Protein AF-A0A5M9JXH0-F1 (afdb_monomer)

Secondary structure (DSSP, 8-state):
---EEEEEEEEEETTEEEEEEEEEETTEEEEEEEEE--SHHHHHHHHHHHHHHHHHHHHHHHHHHHHHTT-

Structure (mmCIF, N/CA/C/O backbone):
data_AF-A0A5M9JXH0-F1
#
_entry.id   AF-A0A5M9JXH0-F1
#
loop_
_atom_site.group_PDB
_atom_site.id
_atom_site.type_symbol
_atom_site.label_atom_id
_atom_site.label_alt_id
_atom_site.label_comp_id
_atom_site.label_asym_id
_atom_site.label_entity_id
_atom_site.label_seq_id
_atom_site.pdbx_PDB_ins_code
_atom_site.Cartn_x
_atom_site.Cartn_y
_atom_site.Cartn_z
_atom_site.occupancy
_atom_site.B_iso_or_equiv
_atom_site.auth_seq_id
_atom_site.auth_comp_id
_atom_site.auth_asym_id
_atom_site.auth_atom_id
_atom_site.pdbx_PDB_model_num
ATOM 1 N N . MET A 1 1 ? -14.953 20.946 -0.099 1.00 51.72 1 MET A N 1
ATOM 2 C CA . MET A 1 1 ? -14.616 19.772 0.737 1.00 51.72 1 MET A CA 1
ATOM 3 C C . MET A 1 1 ? -13.147 19.466 0.505 1.00 51.72 1 MET A C 1
ATOM 5 O O . MET A 1 1 ? -12.779 19.254 -0.641 1.00 51.72 1 MET A O 1
ATOM 9 N N . ASN A 1 2 ? -12.309 19.548 1.541 1.00 60.66 2 ASN A N 1
ATOM 10 C CA . ASN A 1 2 ? -10.862 19.352 1.408 1.00 60.66 2 ASN A CA 1
ATOM 11 C C . ASN A 1 2 ? -10.538 17.870 1.587 1.00 60.66 2 ASN A C 1
ATOM 13 O O . ASN A 1 2 ? -10.760 17.321 2.661 1.00 60.66 2 ASN A O 1
ATOM 17 N N . SER A 1 3 ? -10.023 17.229 0.541 1.00 70.50 3 SER A N 1
ATOM 18 C CA . SER A 1 3 ? -9.474 15.881 0.636 1.00 70.50 3 SER A CA 1
ATOM 19 C C . SER A 1 3 ? -7.984 15.952 0.952 1.00 70.50 3 SER A C 1
ATOM 21 O O . SER A 1 3 ? -7.245 16.631 0.234 1.00 70.50 3 SER A O 1
ATOM 23 N N . ILE A 1 4 ? -7.534 15.242 1.984 1.00 76.81 4 ILE A N 1
ATOM 24 C CA . ILE A 1 4 ? -6.121 15.221 2.378 1.00 76.81 4 ILE A CA 1
ATOM 25 C C . ILE A 1 4 ? -5.533 13.861 2.000 1.00 76.81 4 ILE A C 1
ATOM 27 O O . ILE A 1 4 ? -6.040 12.817 2.410 1.00 76.81 4 ILE A O 1
ATOM 31 N N . LYS A 1 5 ? -4.455 13.877 1.207 1.00 80.31 5 LYS A N 1
ATOM 32 C CA . LYS A 1 5 ? -3.600 12.709 0.964 1.00 80.31 5 LYS A CA 1
ATOM 33 C C . LYS A 1 5 ? -2.422 12.768 1.924 1.00 80.31 5 LYS A C 1
ATOM 35 O O . LYS A 1 5 ? -1.586 13.658 1.803 1.00 80.31 5 LYS A O 1
ATOM 40 N N . VAL A 1 6 ? -2.344 11.816 2.846 1.00 83.25 6 VAL A N 1
ATOM 41 C CA . VAL A 1 6 ? -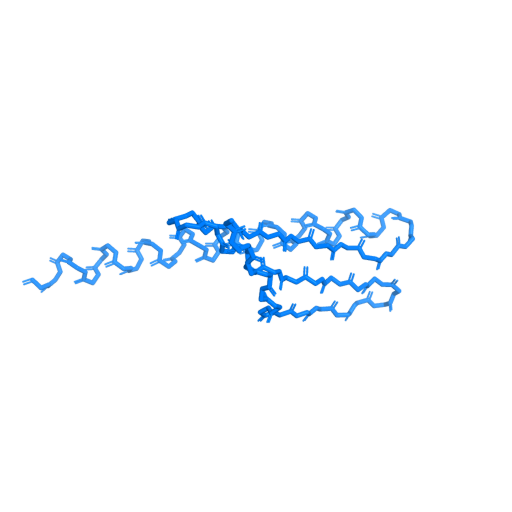1.217 11.674 3.774 1.00 83.25 6 VAL A CA 1
ATOM 42 C C . VAL A 1 6 ? -0.376 10.487 3.331 1.00 83.25 6 VAL A C 1
ATOM 44 O O . VAL A 1 6 ? -0.878 9.366 3.294 1.00 83.25 6 VAL A O 1
ATOM 47 N N . LEU A 1 7 ? 0.891 10.720 2.981 1.00 83.06 7 LEU A N 1
ATOM 48 C CA . LEU A 1 7 ? 1.854 9.642 2.748 1.00 83.06 7 LEU A CA 1
ATOM 49 C C . LEU A 1 7 ? 2.170 8.982 4.094 1.00 83.06 7 LEU A C 1
ATOM 51 O O . LEU A 1 7 ? 2.636 9.654 5.009 1.00 83.06 7 LEU A O 1
ATOM 55 N N . ILE A 1 8 ? 1.919 7.682 4.211 1.00 84.75 8 ILE A N 1
ATOM 56 C CA . ILE A 1 8 ? 2.113 6.931 5.464 1.00 84.75 8 ILE A CA 1
ATOM 57 C C . ILE A 1 8 ? 3.254 5.923 5.398 1.00 84.75 8 ILE A C 1
ATOM 59 O O . ILE A 1 8 ? 3.671 5.390 6.420 1.00 84.75 8 ILE A O 1
ATOM 63 N N . GLY A 1 9 ? 3.758 5.644 4.201 1.00 80.06 9 GLY A N 1
ATOM 64 C CA . GLY A 1 9 ? 4.853 4.711 4.018 1.00 80.06 9 GLY A CA 1
ATOM 65 C C . GLY A 1 9 ? 5.298 4.636 2.571 1.00 80.06 9 GLY A C 1
ATOM 66 O O . GLY A 1 9 ? 4.576 5.027 1.652 1.00 80.06 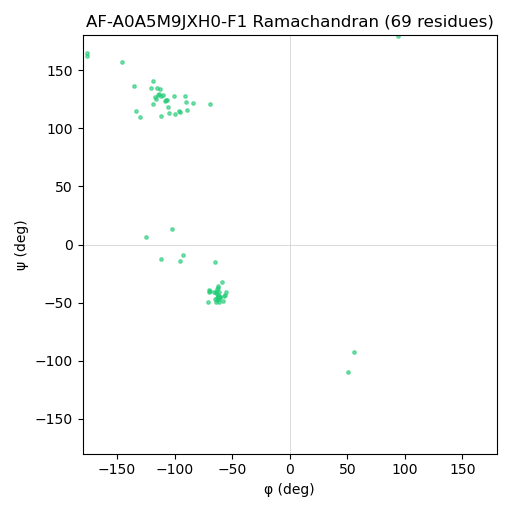9 GLY A O 1
ATOM 67 N N . TYR A 1 10 ? 6.501 4.116 2.375 1.00 84.44 10 TYR A N 1
ATOM 68 C CA . TYR A 1 10 ? 7.028 3.807 1.059 1.00 84.44 10 TYR A CA 1
ATOM 69 C C . TYR A 1 10 ? 7.916 2.565 1.120 1.00 84.44 10 TYR A C 1
ATOM 71 O O . TYR A 1 10 ? 8.448 2.214 2.173 1.00 84.44 10 TYR A O 1
ATOM 79 N N . CYS A 1 11 ? 8.073 1.900 -0.017 1.00 78.62 11 CYS A N 1
ATOM 80 C CA . CYS A 1 11 ? 8.998 0.792 -0.206 1.00 78.62 11 CYS A CA 1
ATOM 81 C C . CYS A 1 11 ? 9.734 0.993 -1.531 1.00 78.62 11 CYS A C 1
ATOM 83 O O . CYS A 1 11 ? 9.118 1.358 -2.530 1.00 78.62 11 CYS A O 1
ATOM 85 N N . ILE A 1 12 ? 11.045 0.767 -1.541 1.00 82.06 12 ILE A N 1
ATOM 86 C CA . ILE A 1 12 ? 11.861 0.788 -2.755 1.00 82.06 12 ILE A CA 1
ATOM 87 C C . ILE A 1 12 ? 12.458 -0.606 -2.911 1.00 82.06 12 ILE A C 1
ATOM 89 O O . ILE A 1 12 ? 13.163 -1.080 -2.022 1.00 82.06 12 ILE A O 1
ATOM 93 N N . CYS A 1 13 ? 12.165 -1.264 -4.027 1.00 74.88 13 CYS A N 1
ATOM 94 C CA . CYS A 1 13 ? 12.691 -2.581 -4.356 1.00 74.88 13 CYS A CA 1
ATOM 95 C C . CYS A 1 13 ? 13.194 -2.586 -5.801 1.00 74.88 13 CYS A C 1
ATOM 97 O O . CYS A 1 13 ? 12.413 -2.430 -6.740 1.00 74.88 13 CYS A O 1
ATOM 99 N N . ALA A 1 14 ? 14.506 -2.755 -5.980 1.00 80.50 14 ALA A N 1
ATOM 100 C CA . ALA A 1 14 ? 15.177 -2.674 -7.278 1.00 80.50 14 ALA A CA 1
ATOM 101 C C . ALA A 1 14 ? 14.806 -1.390 -8.051 1.00 80.50 14 ALA A C 1
ATOM 103 O O . ALA A 1 14 ? 15.218 -0.302 -7.658 1.00 80.50 14 ALA A O 1
ATOM 104 N N . ARG A 1 15 ? 14.035 -1.511 -9.140 1.00 81.88 15 ARG A N 1
ATOM 105 C CA . ARG A 1 15 ? 13.566 -0.388 -9.978 1.00 81.88 15 ARG A CA 1
ATOM 106 C C . ARG A 1 15 ? 12.103 -0.011 -9.724 1.00 81.88 15 ARG A C 1
ATOM 108 O O . ARG A 1 15 ? 11.513 0.712 -10.518 1.00 81.88 15 ARG A O 1
ATOM 115 N N . THR A 1 16 ? 11.521 -0.522 -8.641 1.00 80.31 16 THR A N 1
ATOM 116 C CA . THR A 1 16 ? 10.125 -0.299 -8.269 1.00 80.31 16 THR A CA 1
ATOM 117 C C . THR A 1 16 ? 10.050 0.515 -6.982 1.00 80.31 16 THR A C 1
ATOM 119 O O . THR A 1 16 ? 10.668 0.173 -5.975 1.00 80.31 16 THR A O 1
ATOM 122 N N . VAL A 1 17 ? 9.260 1.581 -7.001 1.00 84.62 17 VAL A N 1
ATOM 123 C CA . VAL A 1 1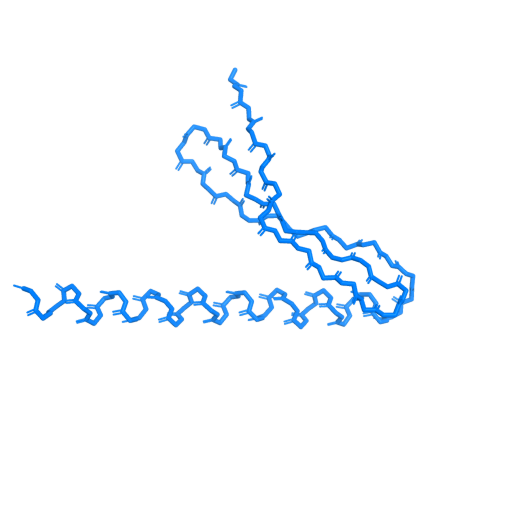7 ? 8.919 2.414 -5.849 1.00 84.62 17 VAL A CA 1
ATOM 124 C C . VAL A 1 17 ? 7.430 2.272 -5.575 1.00 84.62 17 VAL A C 1
ATOM 126 O O . VAL A 1 17 ? 6.602 2.454 -6.460 1.00 84.62 17 VAL A O 1
ATOM 129 N N . ILE A 1 18 ? 7.080 1.971 -4.333 1.00 83.44 18 ILE A N 1
ATOM 130 C CA . ILE A 1 18 ? 5.705 1.817 -3.866 1.00 83.44 18 ILE A CA 1
ATOM 131 C C . ILE A 1 18 ? 5.446 2.896 -2.824 1.00 83.44 18 ILE A C 1
ATOM 133 O O . ILE A 1 18 ? 6.194 3.004 -1.856 1.00 83.44 18 ILE A O 1
ATOM 137 N N . LEU A 1 19 ? 4.382 3.673 -2.999 1.00 85.62 19 LEU A N 1
ATOM 138 C CA . LEU A 1 19 ? 3.943 4.711 -2.069 1.00 85.62 19 LEU A CA 1
ATOM 139 C C . LEU A 1 19 ? 2.573 4.345 -1.488 1.00 85.62 19 LEU A C 1
ATOM 141 O O . LEU A 1 19 ? 1.664 3.958 -2.222 1.00 85.62 19 LEU A O 1
ATOM 145 N N . LEU A 1 20 ? 2.427 4.492 -0.173 1.00 83.06 20 LEU A N 1
ATOM 146 C CA . LEU A 1 20 ? 1.187 4.283 0.573 1.00 83.06 20 LEU A CA 1
ATOM 147 C C . LEU A 1 20 ? 0.600 5.621 1.004 1.00 83.06 20 LEU A C 1
ATOM 149 O O . LEU A 1 20 ? 1.236 6.359 1.757 1.00 83.06 20 LEU A O 1
ATOM 153 N N . TYR A 1 21 ? -0.645 5.886 0.631 1.00 83.81 21 TYR A N 1
ATOM 154 C CA . TYR A 1 21 ? -1.366 7.076 1.063 1.00 83.81 21 TYR A CA 1
ATOM 155 C C . TYR A 1 21 ? -2.634 6.714 1.823 1.00 83.81 21 TYR A C 1
ATOM 157 O O . TYR A 1 21 ? -3.436 5.917 1.338 1.00 83.81 21 TYR A O 1
ATOM 165 N N . PHE A 1 22 ? -2.874 7.378 2.953 1.00 82.31 22 PHE A N 1
ATOM 166 C CA . PHE A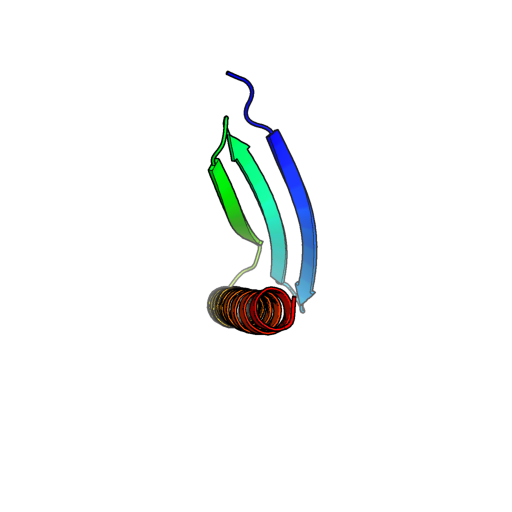 1 22 ? -4.227 7.519 3.474 1.00 82.31 22 PHE A CA 1
ATOM 167 C C . PHE A 1 22 ? -4.903 8.702 2.799 1.00 82.31 22 PHE A C 1
ATOM 169 O O . PHE A 1 22 ? -4.432 9.839 2.859 1.00 82.31 22 PHE A O 1
ATOM 176 N N . PHE A 1 23 ? -6.019 8.414 2.147 1.00 80.06 23 PHE A N 1
ATOM 177 C CA . PHE A 1 23 ? -6.932 9.415 1.640 1.00 80.06 23 PHE A CA 1
ATOM 178 C C . PHE A 1 23 ? -8.044 9.620 2.659 1.00 80.06 23 PHE A C 1
ATOM 180 O O . PHE A 1 23 ? -8.818 8.701 2.934 1.00 80.06 23 PHE A O 1
ATOM 187 N N . LEU A 1 24 ? -8.076 10.824 3.222 1.00 78.81 24 LEU A N 1
ATOM 188 C CA . LEU A 1 24 ? -9.070 11.270 4.185 1.00 78.81 24 LEU A CA 1
ATOM 189 C C . LEU A 1 24 ? -10.097 12.111 3.438 1.00 78.81 24 LEU A C 1
ATOM 191 O O . LEU A 1 24 ? -9.774 13.204 2.956 1.00 78.81 24 LEU A O 1
ATOM 195 N N . HIS A 1 25 ? -11.321 11.599 3.331 1.00 78.75 25 HIS A N 1
ATOM 196 C CA . HIS A 1 25 ? -12.437 12.364 2.797 1.00 78.75 25 HIS A CA 1
ATOM 197 C C . HIS A 1 25 ? -13.644 12.276 3.726 1.00 78.75 25 HIS A C 1
ATOM 199 O O . HIS A 1 25 ? -14.328 11.256 3.771 1.00 78.75 25 HIS A O 1
ATOM 205 N N . SER A 1 26 ? -13.951 13.398 4.383 1.00 74.56 26 SER A N 1
ATOM 206 C CA . SER A 1 26 ? -15.022 13.523 5.378 1.00 74.56 26 SER A CA 1
ATOM 207 C C . SER A 1 26 ? -14.846 12.499 6.507 1.00 74.56 26 SER A C 1
ATOM 209 O O . SER A 1 26 ? -14.052 12.761 7.400 1.00 74.56 26 SER A O 1
ATOM 211 N N . ASP A 1 27 ? -15.462 11.319 6.393 1.00 68.56 27 ASP A N 1
ATOM 212 C CA . ASP A 1 27 ? -15.396 10.226 7.378 1.00 68.56 27 ASP A CA 1
ATOM 213 C C . ASP A 1 27 ? -14.911 8.899 6.764 1.00 68.56 27 ASP A C 1
ATOM 215 O O . ASP A 1 27 ? -14.925 7.847 7.403 1.00 68.56 27 ASP A O 1
ATOM 219 N N . GLN A 1 28 ? -14.499 8.920 5.493 1.00 63.91 28 GLN A N 1
ATOM 220 C CA . GLN A 1 28 ? -13.994 7.746 4.794 1.00 63.91 28 GLN A CA 1
ATOM 221 C C . GLN A 1 28 ? -12.470 7.761 4.748 1.00 63.91 28 GLN A C 1
ATOM 223 O O . GLN A 1 28 ? -11.841 8.716 4.284 1.00 63.91 28 GLN A O 1
ATOM 228 N N . TYR A 1 29 ? -11.897 6.644 5.190 1.00 66.88 29 TYR A N 1
ATOM 229 C CA . TYR A 1 29 ? -10.474 6.354 5.118 1.00 66.88 29 TYR A CA 1
ATOM 230 C C . TYR A 1 29 ? -10.258 5.347 3.995 1.00 66.88 29 TYR A C 1
ATOM 232 O O . TYR A 1 29 ? -10.694 4.199 4.085 1.00 66.88 29 TYR A O 1
ATOM 240 N N . SER A 1 30 ? -9.587 5.772 2.929 1.00 77.44 30 SER A N 1
ATOM 241 C CA . SER A 1 30 ? -9.173 4.874 1.850 1.00 77.44 30 SER A CA 1
ATOM 242 C C . SER A 1 30 ? -7.660 4.759 1.830 1.00 77.44 30 SER A C 1
ATOM 244 O O . SER A 1 30 ? -6.958 5.768 1.897 1.00 77.44 30 SER A O 1
ATOM 246 N N . LEU A 1 31 ? -7.152 3.533 1.724 1.00 77.94 31 LEU A N 1
ATOM 247 C CA . LEU A 1 31 ? -5.736 3.312 1.473 1.00 77.94 31 LEU A CA 1
ATOM 248 C C . LEU A 1 31 ? -5.500 3.258 -0.035 1.00 77.94 31 LEU A C 1
ATOM 250 O O . LEU A 1 31 ? -6.088 2.432 -0.730 1.00 77.94 31 LEU A O 1
ATOM 254 N N . ILE A 1 32 ? -4.626 4.128 -0.523 1.00 80.38 32 ILE A N 1
ATOM 255 C CA . ILE A 1 32 ? -4.204 4.171 -1.920 1.00 80.38 32 ILE A CA 1
ATOM 256 C C . ILE A 1 32 ? -2.756 3.697 -1.987 1.00 80.38 32 ILE A C 1
ATOM 258 O O . ILE A 1 32 ? -1.896 4.207 -1.269 1.00 80.38 32 ILE A O 1
ATOM 262 N N . VAL A 1 33 ? -2.491 2.735 -2.866 1.00 79.94 33 VAL A N 1
ATOM 263 C CA . VAL A 1 33 ? -1.141 2.266 -3.183 1.00 79.94 33 VAL A CA 1
ATOM 264 C C . VAL A 1 33 ? -0.799 2.753 -4.584 1.00 79.94 33 VAL A C 1
ATOM 266 O O . VAL A 1 33 ? -1.526 2.453 -5.529 1.00 79.94 33 VAL A O 1
ATOM 269 N N . THR A 1 34 ? 0.300 3.487 -4.721 1.00 82.81 34 THR A N 1
ATOM 270 C CA . THR A 1 34 ? 0.827 3.901 -6.025 1.00 82.81 34 THR A CA 1
ATOM 271 C C . THR A 1 34 ? 2.144 3.190 -6.269 1.00 82.81 34 THR A C 1
ATOM 273 O O . THR A 1 34 ? 3.037 3.260 -5.429 1.00 82.81 34 THR A O 1
ATOM 276 N N . VAL A 1 35 ? 2.276 2.527 -7.415 1.00 81.69 35 VAL A N 1
ATOM 277 C CA . VAL A 1 35 ? 3.494 1.806 -7.791 1.00 81.69 35 VAL A CA 1
ATOM 278 C C . VAL A 1 35 ? 4.102 2.449 -9.027 1.00 81.69 35 VAL A C 1
ATOM 280 O O . VAL A 1 35 ? 3.435 2.614 -10.044 1.00 81.69 35 VAL A O 1
ATOM 283 N N . PHE A 1 36 ? 5.370 2.820 -8.915 1.00 82.56 36 PHE A N 1
ATOM 284 C CA . PHE A 1 36 ? 6.203 3.340 -9.987 1.00 82.56 36 PHE A CA 1
ATOM 285 C C . PHE A 1 36 ? 7.268 2.296 -10.294 1.00 82.56 36 PHE A C 1
ATOM 287 O O . PHE A 1 36 ? 8.145 2.053 -9.473 1.00 82.56 36 PHE A O 1
ATOM 294 N N . GLY A 1 37 ? 7.192 1.657 -11.450 1.00 77.25 37 GLY A N 1
ATOM 295 C CA . GLY A 1 37 ? 8.153 0.645 -11.873 1.00 77.25 37 GLY A CA 1
ATOM 296 C C . GLY A 1 37 ? 7.839 0.178 -13.286 1.00 77.25 37 GLY A C 1
ATOM 297 O O . GLY A 1 37 ? 6.748 0.430 -13.795 1.00 77.25 37 GLY A O 1
ATOM 298 N N . GLU A 1 38 ? 8.795 -0.496 -13.914 1.00 69.00 38 GLU A N 1
ATOM 299 C CA . GLU A 1 38 ? 8.662 -1.033 -15.269 1.00 69.00 38 GLU A CA 1
ATOM 300 C C . GLU A 1 38 ? 8.805 -2.561 -15.250 1.00 69.00 38 GLU A C 1
ATOM 302 O O . GLU A 1 38 ? 9.657 -3.096 -14.539 1.00 69.00 38 GLU A O 1
ATOM 307 N N . GLY A 1 39 ? 7.992 -3.257 -16.052 1.00 70.25 39 GLY A N 1
ATOM 308 C CA . GLY A 1 39 ? 8.055 -4.713 -16.234 1.00 70.25 39 GLY A CA 1
ATOM 309 C C . GLY A 1 39 ? 7.120 -5.533 -15.333 1.00 70.25 39 GLY A C 1
ATOM 310 O O . GLY A 1 39 ? 6.365 -4.996 -14.522 1.00 70.25 39 GLY A O 1
ATOM 311 N N . GLU A 1 40 ? 7.159 -6.860 -15.499 1.00 67.62 40 GLU A N 1
ATOM 312 C CA . GLU A 1 40 ? 6.313 -7.822 -14.766 1.00 67.62 40 GLU A CA 1
ATOM 313 C C . GLU A 1 40 ? 6.505 -7.742 -13.243 1.00 67.62 40 GLU A C 1
ATOM 315 O O . GLU A 1 40 ? 5.540 -7.878 -12.484 1.00 67.62 40 GLU A O 1
ATOM 320 N N . ASP A 1 41 ? 7.718 -7.410 -12.801 1.00 66.06 41 ASP A N 1
ATOM 321 C CA . ASP A 1 41 ? 8.088 -7.251 -11.395 1.00 66.06 41 ASP A CA 1
ATOM 322 C C . ASP A 1 41 ? 7.195 -6.241 -10.658 1.00 66.06 41 ASP A C 1
ATOM 324 O O . ASP A 1 41 ? 6.757 -6.500 -9.537 1.00 66.06 41 ASP A O 1
ATOM 328 N N . ALA A 1 42 ? 6.841 -5.115 -11.290 1.00 66.62 42 ALA A N 1
ATOM 329 C CA . ALA A 1 42 ? 6.008 -4.084 -10.667 1.00 66.62 42 ALA A CA 1
ATOM 330 C C . ALA A 1 42 ? 4.607 -4.608 -10.307 1.00 66.62 42 ALA A C 1
ATOM 332 O O . ALA A 1 42 ? 4.066 -4.274 -9.247 1.00 66.62 42 ALA A O 1
ATOM 333 N N . SER A 1 43 ? 4.027 -5.469 -11.149 1.00 68.94 43 SER A N 1
ATOM 334 C CA . SER A 1 43 ? 2.721 -6.088 -10.889 1.00 68.94 43 SER A CA 1
ATOM 335 C C . SER A 1 43 ? 2.783 -7.093 -9.732 1.00 68.94 43 SER A C 1
ATOM 337 O O . SER A 1 43 ? 1.910 -7.104 -8.859 1.00 68.94 43 SER A O 1
ATOM 339 N N . LEU A 1 44 ? 3.865 -7.872 -9.668 1.00 70.69 44 LEU A N 1
ATOM 340 C CA . LEU A 1 44 ? 4.091 -8.895 -8.653 1.00 70.69 44 LEU A CA 1
ATOM 341 C C . LEU A 1 44 ? 4.365 -8.255 -7.284 1.00 70.69 44 LEU A C 1
ATOM 343 O O . LEU A 1 44 ? 3.789 -8.667 -6.274 1.00 70.69 44 LEU A O 1
ATOM 347 N N . PHE A 1 45 ? 5.147 -7.173 -7.261 1.00 69.81 45 PHE A N 1
ATOM 348 C CA . PHE A 1 45 ? 5.369 -6.360 -6.067 1.00 69.81 45 PHE A CA 1
ATOM 349 C C . PHE A 1 45 ? 4.094 -5.653 -5.596 1.00 69.81 45 PHE A C 1
ATOM 351 O O . PHE A 1 45 ? 3.814 -5.650 -4.395 1.00 69.81 45 PHE A O 1
ATOM 358 N N . SER A 1 46 ? 3.282 -5.123 -6.518 1.00 69.56 46 SER A N 1
ATOM 359 C CA . SER A 1 46 ? 1.973 -4.535 -6.195 1.00 69.56 46 SER A CA 1
ATOM 360 C C . SER A 1 46 ? 1.068 -5.551 -5.497 1.00 69.56 46 SER A C 1
ATOM 362 O O . SER A 1 46 ? 0.507 -5.265 -4.439 1.00 69.56 46 SER A O 1
ATOM 364 N N . PHE A 1 47 ? 0.963 -6.763 -6.052 1.00 71.88 47 PHE A N 1
ATOM 365 C CA . PHE A 1 47 ? 0.154 -7.836 -5.478 1.00 71.88 47 PHE A CA 1
ATOM 366 C C . PHE A 1 47 ? 0.673 -8.281 -4.106 1.00 71.88 47 PHE A C 1
ATOM 368 O O . PHE A 1 47 ? -0.095 -8.347 -3.141 1.00 71.88 47 PHE A O 1
ATOM 375 N N . ALA A 1 48 ? 1.978 -8.551 -3.992 1.00 71.44 48 ALA A N 1
ATOM 376 C CA . ALA A 1 48 ? 2.597 -8.972 -2.739 1.00 71.44 48 ALA A CA 1
ATOM 377 C C . ALA A 1 48 ? 2.326 -7.953 -1.624 1.00 71.44 48 ALA A C 1
ATOM 379 O O . ALA A 1 48 ? 1.923 -8.328 -0.519 1.00 71.44 48 ALA A O 1
ATOM 380 N N . PHE A 1 49 ? 2.450 -6.669 -1.946 1.00 73.50 49 PHE A N 1
ATOM 381 C CA . PHE A 1 49 ? 2.254 -5.577 -1.010 1.00 73.50 49 PHE A CA 1
ATOM 382 C C . PHE A 1 49 ? 0.788 -5.376 -0.608 1.00 73.50 49 PHE A C 1
ATOM 384 O O . PHE A 1 49 ? 0.491 -5.354 0.587 1.00 73.50 49 PHE A O 1
ATOM 391 N N . ILE A 1 50 ? -0.142 -5.317 -1.571 1.00 73.69 50 ILE A N 1
ATOM 392 C CA . ILE A 1 50 ? -1.586 -5.232 -1.287 1.00 73.69 50 ILE A CA 1
ATOM 393 C C . ILE A 1 50 ? -2.018 -6.419 -0.422 1.00 73.69 50 ILE A C 1
ATOM 395 O O . ILE A 1 50 ? -2.692 -6.228 0.591 1.00 73.69 50 ILE A O 1
ATOM 399 N N . SER A 1 51 ? -1.564 -7.632 -0.755 1.00 74.62 51 SER A N 1
ATOM 400 C CA . SER A 1 51 ? -1.875 -8.826 0.033 1.00 74.62 51 SER A CA 1
ATOM 401 C C . SER A 1 51 ? -1.312 -8.742 1.459 1.00 74.62 51 SER A C 1
ATOM 403 O O . SER A 1 51 ? -1.981 -9.146 2.410 1.00 74.62 51 SER A O 1
ATOM 405 N N . GLY A 1 52 ? -0.107 -8.185 1.632 1.00 74.06 52 GLY A N 1
ATOM 406 C CA . GLY A 1 52 ? 0.515 -7.965 2.938 1.00 74.06 52 GLY A CA 1
ATOM 407 C C . GLY A 1 52 ? -0.281 -6.990 3.801 1.00 74.06 52 GLY A C 1
ATOM 408 O O . GLY A 1 52 ? -0.581 -7.296 4.953 1.00 74.06 52 GLY A O 1
ATOM 409 N N . VAL A 1 53 ? -0.703 -5.866 3.222 1.00 75.38 53 VAL A N 1
ATOM 410 C CA . VAL A 1 53 ? -1.560 -4.877 3.889 1.00 75.38 53 VAL A CA 1
ATOM 411 C C . VAL A 1 53 ? -2.903 -5.486 4.294 1.00 75.38 53 VAL A C 1
ATOM 413 O O . VAL A 1 53 ? -3.361 -5.283 5.418 1.00 75.38 53 VAL A O 1
ATOM 416 N N . GLN A 1 54 ? -3.540 -6.253 3.407 1.00 73.12 54 GLN A N 1
ATOM 417 C CA . GLN A 1 54 ? -4.829 -6.885 3.691 1.00 73.12 54 GLN A CA 1
ATOM 418 C C . GLN A 1 54 ? -4.719 -7.882 4.849 1.00 73.12 54 GLN A C 1
ATOM 420 O O . GLN A 1 54 ? -5.552 -7.866 5.756 1.00 73.12 54 GLN A O 1
ATOM 425 N N . ARG A 1 55 ? -3.655 -8.696 4.862 1.00 73.81 55 ARG A N 1
ATOM 426 C CA . ARG A 1 55 ? -3.360 -9.613 5.972 1.00 73.81 55 ARG A CA 1
ATOM 427 C C . ARG A 1 55 ? -3.109 -8.864 7.279 1.00 73.81 55 ARG A C 1
ATOM 429 O O . ARG A 1 55 ? -3.676 -9.248 8.295 1.00 73.81 55 ARG A O 1
ATOM 436 N N . ALA A 1 56 ? -2.326 -7.784 7.254 1.00 70.56 56 ALA A N 1
ATOM 437 C CA . ALA A 1 56 ? -2.062 -6.965 8.437 1.00 70.56 56 ALA A CA 1
ATOM 438 C C . ALA A 1 56 ? -3.346 -6.332 8.997 1.00 70.56 56 ALA A C 1
ATOM 440 O O . ALA A 1 56 ? -3.559 -6.348 10.206 1.00 70.56 56 ALA A O 1
ATOM 441 N N . LYS A 1 57 ? -4.243 -5.848 8.125 1.00 70.31 57 LYS A N 1
ATOM 442 C CA . LYS A 1 57 ? -5.556 -5.322 8.523 1.00 70.31 57 LYS A CA 1
ATOM 443 C C . LYS A 1 57 ? -6.408 -6.388 9.211 1.00 70.31 57 LYS A C 1
ATOM 445 O O . LYS A 1 57 ? -6.962 -6.121 10.270 1.00 70.31 57 LYS A O 1
ATOM 450 N N . VAL A 1 58 ? -6.524 -7.577 8.616 1.00 73.38 58 VAL A N 1
ATOM 451 C CA . VAL A 1 58 ? -7.301 -8.683 9.203 1.00 73.38 58 VAL A CA 1
ATOM 452 C C . VAL A 1 58 ? -6.707 -9.103 10.547 1.00 73.38 58 VAL A C 1
ATOM 454 O O . VAL A 1 58 ? -7.446 -9.238 11.514 1.00 73.38 58 VAL A O 1
ATOM 457 N N . ALA A 1 59 ? -5.382 -9.243 10.635 1.00 73.19 59 ALA A N 1
ATOM 458 C CA . ALA A 1 59 ? -4.705 -9.593 11.881 1.00 73.19 59 ALA A CA 1
ATOM 459 C C . ALA A 1 59 ? -4.942 -8.543 12.979 1.00 73.19 59 ALA A C 1
ATOM 461 O O . ALA A 1 59 ? -5.292 -8.904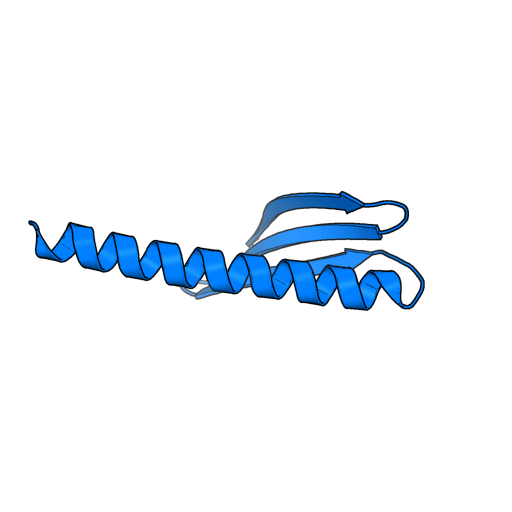 14.098 1.00 73.19 59 ALA A O 1
ATOM 462 N N . PHE A 1 60 ? -4.822 -7.254 12.644 1.00 72.75 60 PHE A N 1
ATOM 463 C CA . PHE A 1 60 ? -5.091 -6.157 13.572 1.00 72.75 60 PHE A CA 1
ATOM 464 C C . PHE A 1 60 ? -6.543 -6.150 14.059 1.00 72.75 60 PHE A C 1
ATOM 466 O O . PHE A 1 60 ? -6.776 -6.029 15.254 1.00 72.75 60 PHE A O 1
ATOM 473 N N . LEU A 1 61 ? -7.519 -6.301 13.157 1.00 74.56 61 LEU A N 1
ATOM 474 C CA . LEU A 1 61 ? -8.937 -6.324 13.530 1.00 74.56 61 LEU A CA 1
ATOM 475 C C . LEU A 1 61 ? -9.276 -7.528 14.411 1.00 74.56 61 LEU A C 1
ATOM 477 O O . LEU A 1 61 ? -10.010 -7.377 15.381 1.00 74.56 61 LEU A O 1
ATOM 481 N N . ASN A 1 62 ? -8.715 -8.698 14.104 1.00 76.25 62 ASN A N 1
ATOM 482 C CA . ASN A 1 62 ? -8.893 -9.893 14.924 1.00 76.25 62 ASN A CA 1
ATOM 483 C C . ASN A 1 62 ? -8.291 -9.707 16.323 1.00 76.25 62 ASN A C 1
ATOM 485 O O . ASN A 1 62 ? -8.906 -10.103 17.309 1.00 76.25 62 ASN A O 1
ATOM 489 N N . GLU A 1 63 ? -7.110 -9.093 16.421 1.00 73.06 63 GLU A N 1
ATOM 490 C CA . GLU A 1 63 ? -6.469 -8.830 17.711 1.00 73.06 63 GLU A CA 1
ATOM 491 C C . GLU A 1 63 ? -7.206 -7.747 18.506 1.00 73.06 63 GLU A C 1
ATOM 493 O O . GLU A 1 63 ? -7.405 -7.892 19.709 1.00 73.06 63 GLU A O 1
ATOM 498 N N . HIS A 1 64 ? -7.685 -6.697 17.840 1.00 73.00 64 HIS A N 1
ATOM 499 C CA . HIS A 1 64 ? -8.507 -5.666 18.464 1.00 73.00 64 HIS A CA 1
ATOM 500 C C . HIS A 1 64 ? -9.819 -6.251 19.004 1.00 73.00 64 HIS A C 1
ATOM 502 O O . HIS A 1 64 ? -10.177 -5.984 20.144 1.00 73.00 64 HIS A O 1
ATOM 508 N N . ASP A 1 65 ? -10.520 -7.083 18.227 1.00 73.88 65 ASP A N 1
ATOM 509 C CA . ASP A 1 65 ? -11.747 -7.763 18.666 1.00 73.88 65 ASP A CA 1
ATOM 510 C C . ASP A 1 65 ? -11.480 -8.716 19.845 1.00 73.88 65 ASP A C 1
ATOM 512 O O . ASP A 1 65 ? -12.287 -8.813 20.768 1.00 73.88 65 ASP A O 1
ATOM 516 N N . ARG A 1 66 ? -10.313 -9.375 19.867 1.00 80.69 66 ARG A N 1
ATOM 517 C CA . ARG A 1 66 ? -9.869 -10.190 21.007 1.00 80.69 66 ARG A CA 1
ATOM 518 C C . ARG A 1 66 ? -9.683 -9.344 22.267 1.00 80.69 66 ARG A C 1
ATOM 520 O O . ARG A 1 66 ? -10.160 -9.745 23.324 1.00 80.69 66 ARG A O 1
ATOM 527 N N . ILE A 1 67 ? -9.000 -8.203 22.162 1.00 73.25 67 ILE A N 1
ATOM 528 C CA . ILE A 1 67 ? -8.746 -7.293 23.290 1.00 73.25 67 ILE A CA 1
ATOM 529 C C . ILE A 1 67 ? -10.062 -6.696 23.804 1.00 73.25 67 ILE A C 1
ATOM 531 O O . ILE A 1 67 ? -10.328 -6.770 24.999 1.00 73.25 67 ILE A O 1
ATOM 535 N N . SER A 1 68 ? -10.928 -6.201 22.914 1.00 56.84 68 SER A N 1
ATOM 536 C CA . SER A 1 68 ? -12.218 -5.593 23.276 1.00 56.84 68 SER A CA 1
ATOM 537 C C . SER A 1 68 ? -13.224 -6.562 23.910 1.00 56.84 68 SER A C 1
ATOM 539 O O . SER A 1 68 ? -14.214 -6.114 24.471 1.00 56.84 68 SER A O 1
ATOM 541 N N . LYS A 1 69 ? -13.006 -7.878 23.804 1.00 71.81 69 LYS A N 1
ATOM 542 C CA . LYS A 1 69 ? -13.815 -8.917 24.470 1.00 71.81 69 LYS A CA 1
ATOM 543 C C . LYS A 1 69 ? -13.264 -9.346 25.833 1.00 71.81 69 LYS A C 1
ATOM 545 O O . LYS A 1 69 ? -13.899 -10.155 26.507 1.00 71.81 69 LYS A O 1
ATOM 550 N N . MET A 1 70 ? -12.061 -8.896 26.190 1.00 64.12 70 MET A N 1
ATOM 551 C CA . MET A 1 70 ? -11.446 -9.146 27.498 1.00 64.12 70 MET A CA 1
ATOM 552 C C . MET A 1 70 ? -11.675 -7.994 28.490 1.00 64.12 70 MET A C 1
ATOM 554 O O . MET A 1 70 ? -11.433 -8.193 29.680 1.00 64.12 70 MET A O 1
ATOM 558 N N . GLU A 1 71 ? -12.124 -6.831 28.008 1.00 50.41 71 GLU A N 1
ATOM 559 C CA . GLU A 1 71 ? -12.682 -5.724 28.806 1.00 50.41 71 GLU A CA 1
ATOM 560 C C . GLU A 1 71 ? -14.181 -5.933 29.066 1.00 50.41 71 GLU A C 1
ATOM 562 O O . GLU A 1 71 ? -14.632 -5.569 30.176 1.00 50.41 71 GLU A O 1
#

Nearest PDB structures (foldseek):
  2gjt-assembly3_B  TM=5.883E-01  e=4.460E-01  Homo sapiens
  3omh-assembly2_B  TM=8.565E-01  e=1.779E+00  Homo sapiens
  7r97-assembly1_B  TM=5.587E-01  e=8.618E-01  Escherichia coli K-12
  4wpy-assembly1_A-2  TM=4.838E-01  e=1.900E+00  Mycobacterium tuberculosis H37Rv
  5ts4-assembly3_C  TM=6.996E-01  e=5.823E+00  synthetic construct

Sequence (71 aa):
MNSIKVLIGYCICARTVILLYFFLHSDQYSLIVTVFG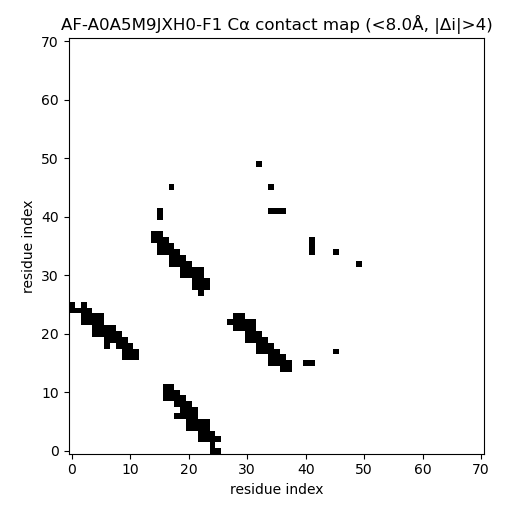EGEDASLFSFAFISGVQRAKVAFLNEHDRISKME

Foldseek 3Di:
DDKDWDFDDWDDDDFKIKTWTFIDDPHDTDIDIDMDGDDPVRVVVVVVVVVVVVVVVVVVVVVVVVVVVVD

Organism: Monilinia fructicola (NCBI:txid38448)

Mean predicted aligned error: 8.61 Å

Radius of gyration: 15.26 Å; Cα contacts (8 Å, |Δi|>4): 79; chains: 1; bounding box: 31×30×45 Å

pLDDT: mean 74.6, std 7.38, range [50.41, 85.62]

Solvent-accessible surface area (backbone atoms only — not comparable to full-atom values): 4188 Å² total; per-residue (Å²): 135,81,70,48,76,42,80,77,48,72,50,80,55,97,78,28,40,38,40,35,29,42,36,42,47,96,91,45,81,42,82,45,78,48,77,50,51,74,67,72,62,37,58,52,51,50,50,56,48,54,53,49,53,52,51,50,51,54,52,50,52,55,50,49,55,54,53,67,71,74,110

=== Feature glossary ===
Key to the feature types in this record:

Secondary structure (8-state, DSSP). Secondary structure is the local, repeating backbone conformation. DSSP classifies it into eight states by reading the hydrogen-bond network: three helix types (H, G, I), two β types (E, B), two non-regular types (T, S), and unstructured coil (-).

Backbone torsions (φ/ψ). Backbone dihedral angles. Every residue except chain termini has a φ (preceding-C → N → Cα → C) and a ψ (N → Cα → C → next-N). They are reported in degrees following the IUPAC sign convention. Secondary structure is essentially a statement about which (φ, ψ) basin each residue occupies.

Predicted aligned error. Predicted Aligned Error (PAE) is an AlphaFold confidence matrix: entry (i, j) is the expected error in the position of residue j, in ångströms, when the prediction is superimposed on the true structure at residue i. Low PAE within a block of residues means that block is internally rigid and well-predicted; high PAE between two blocks means their relative placement is uncertain even if each block individually is confident.

B-factor. B-factor (Debye–Waller factor) reflects atomic displacement in the c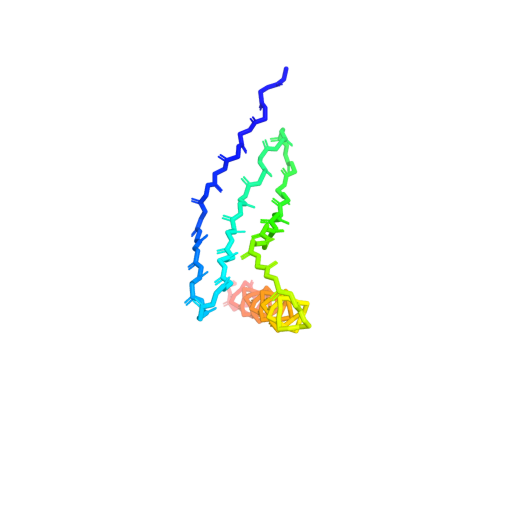rystal lattice. It is an experimental observable (units Å²), not a prediction; low values mean the atom is pinned down, high values mean it moves or is heterogeneous across the crystal.

Secondary structure (3-state, P-SEA). Three-state secondary structure (P-SEA) collapses the eight DSSP classes into helix (a), strand (b), and coil (c). P-SEA assigns these from Cα geometry alone — distances and angles — without requiring backbone oxygens, so it works on any Cα trace.

Sequence. Primary structure: the covalent order of the twenty standard amino acids along the backbone. Two proteins with the same sequence will (almost always) fold to the same structure; two with 30% identity often share a fold but not the details.

pLDDT. pLDDT is the predicted lDDT-Cα score: AlphaFold's confidence that the local environment of each residue (all inter-atomic distances within 15 Å) is correctly placed. It is a per-residue number between 0 and 100, with high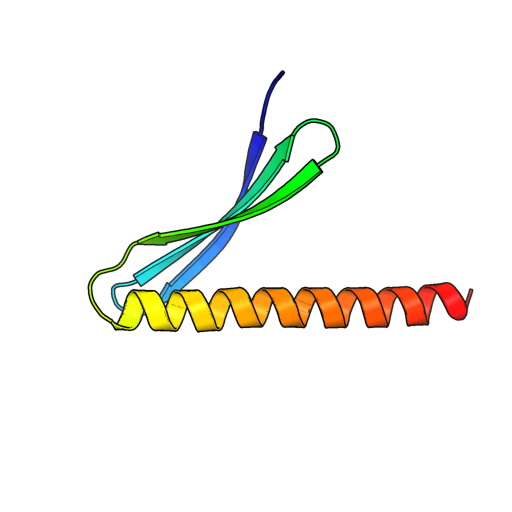er meaning more reliable.

InterPro / GO / CATH / organism. Functional annotations link the protein to curated databases. InterPro entries identify conserved domains and families by matching the sequence against member-database signatures (Pfam, PROSITE, CDD, …). Gene Ontology (GO) terms describe molecular function, biological process, and cel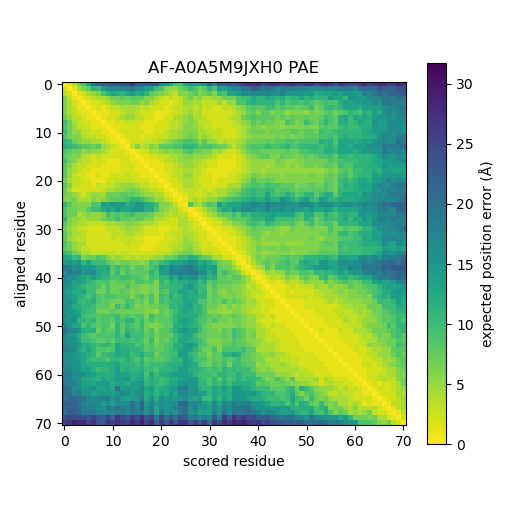lular component in a controlled vocabulary. CATH places the structure in a hierarchical fold classification (Class/Architecture/Topology/Homologous-superfamily). The organism is the source species.

Contact-map, Ramachandran, and PAE plots. Three diagnostic plots accompany the record. The Cα contact map visualizes the tertiary structure as a 2D adjacency matrix (8 Å cutoff, sequence-local contacts suppressed). The Ramachandran plot shows the distribution of backbone (φ, ψ) torsions, with points in the α and β basins reflecting secondary structure content. The PAE plot shows AlphaFold's inter-residue confidence as a color matrix.

mmCIF coordinates. The mmCIF table is the protein's shape written out atom by atom. For each backbone N, Cα, C, and carbonyl O, it records an (x, y, z) coordinate triple in Å plus the residue type, chain letter, and residue number.

Radius of gyration, Cα contacts, bounding box. Three whole-structure scalars: the radius of gyration (RMS distance of Cα from centroid, in Å), the count of Cα–Cα contacts (pairs closer than 8 Å and separated by more than four residues in sequence — i.e. tertiary, not local, contacts), and the bounding-box dimensions. Together they distinguish compact globular folds from extended fibres or disordered chains.

Foldseek 3Di. The Foldseek 3Di string encodes local tertiary geometry as a 20-letter alphabet — one character per residue — derived from the relative positions of nearby Cα atoms. Unlike the amino-acid sequence, 3Di is a direct function of the 3D structure, so two proteins with the same fold have similar 3Di strings even at low sequence identity.

Rendered structure images. Six rendered views show the 3D structure from the faces of a cube — i.e. along ±x, ±y, ±z. Rendering representation is drawn randomly per protein from cartoon (secondary-structure ribbons), sticks (backbone bonds), or molecular surface; coloring is either N→C rainbow (blue at the N-terminus through red at the C-terminus) or one color per chain.

Nearest PDB structures. The Foldseek neighbor list gives the closest experimentally determined structures in the PDB, ranked by structural alignment. TM-score near 1 means near-identical fold; near 0.3 means only rough topology match. This is how one finds what a novel AlphaFold prediction most resembles in the solved-structure universe.

Solvent-accessible surface area. SASA measures how much of the protein is reachable by solvent. It is computed by rolling a water-sized probe over the atomic surface and summing the exposed area (Å²). Per-residue SASA distinguishes core (buried, low SASA) from surface (exposed, high SASA) residues; total SASA is a whole-molecule size measure.